Protein AF-A0A2V1B4T3-F1 (afdb_monomer_lite)

Radius of gyration: 16.32 Å; chains: 1; bounding box: 48×31×46 Å

Structure (mmCIF, N/CA/C/O backbone):
data_AF-A0A2V1B4T3-F1
#
_entry.id   AF-A0A2V1B4T3-F1
#
loop_
_atom_site.group_PDB
_atom_site.id
_atom_site.type_symbol
_atom_site.label_atom_id
_atom_site.label_alt_id
_atom_site.label_comp_id
_atom_site.label_asym_id
_atom_site.label_entity_id
_atom_site.label_seq_id
_atom_site.pdbx_PDB_ins_code
_atom_site.Cartn_x
_atom_site.Cartn_y
_atom_site.Cartn_z
_atom_site.occupancy
_atom_site.B_iso_or_equiv
_atom_site.auth_seq_id
_atom_site.auth_comp_id
_atom_site.auth_asym_id
_atom_site.auth_atom_id
_atom_site.pdbx_PDB_model_num
ATOM 1 N N . MET A 1 1 ? 11.896 18.032 28.297 1.00 62.47 1 MET A N 1
ATOM 2 C CA . MET A 1 1 ? 11.754 18.394 26.870 1.00 62.47 1 MET A CA 1
ATOM 3 C C . MET A 1 1 ? 11.213 17.182 26.126 1.00 62.47 1 MET A C 1
ATOM 5 O O . MET A 1 1 ? 11.860 16.144 26.176 1.00 62.47 1 MET A O 1
ATOM 9 N N . LEU A 1 2 ? 10.026 17.269 25.512 1.00 62.66 2 LEU A N 1
ATOM 10 C CA . LEU A 1 2 ? 9.555 16.222 24.598 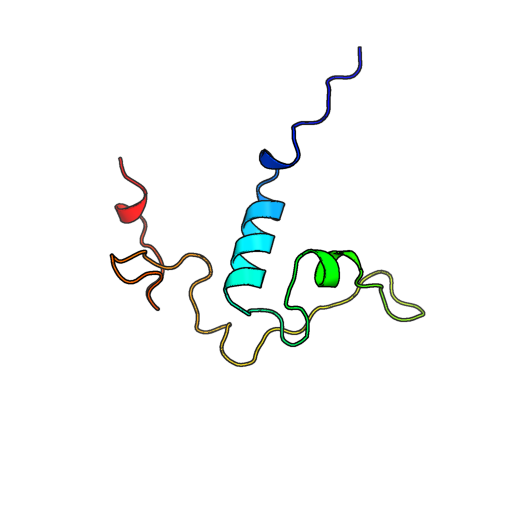1.00 62.66 2 LEU A CA 1
ATOM 11 C C . LEU A 1 2 ? 10.437 16.249 23.346 1.00 62.66 2 LEU A C 1
ATOM 13 O O . LEU A 1 2 ? 10.639 17.314 22.764 1.00 62.66 2 LEU A O 1
ATOM 17 N N . LYS A 1 3 ? 10.979 15.095 22.950 1.00 73.94 3 LYS A N 1
ATOM 18 C CA . LYS A 1 3 ? 11.636 14.968 21.647 1.00 73.94 3 LYS A CA 1
ATOM 19 C C . LYS A 1 3 ? 10.575 15.188 20.562 1.00 73.94 3 LYS A C 1
ATOM 21 O O . LYS A 1 3 ? 9.489 14.619 20.698 1.00 73.94 3 LYS A O 1
ATOM 26 N N . PRO A 1 4 ? 10.852 15.995 19.524 1.00 78.19 4 PRO A N 1
ATOM 27 C CA . PRO A 1 4 ? 9.927 16.120 18.410 1.00 78.19 4 PRO A CA 1
ATOM 28 C C . PRO A 1 4 ? 9.699 14.735 17.805 1.00 78.19 4 PRO A C 1
ATOM 30 O O . PRO A 1 4 ? 10.633 13.933 17.702 1.00 78.19 4 PRO A O 1
ATOM 33 N N . ALA A 1 5 ? 8.448 14.446 17.447 1.00 79.94 5 ALA A N 1
ATOM 34 C CA . ALA A 1 5 ? 8.147 13.245 16.689 1.00 79.94 5 ALA A CA 1
ATOM 35 C C . ALA A 1 5 ? 8.981 13.263 15.393 1.00 79.94 5 ALA A C 1
ATOM 37 O O . ALA A 1 5 ? 9.169 14.341 14.816 1.00 79.94 5 ALA A O 1
ATOM 38 N N . PRO A 1 6 ? 9.501 12.108 14.940 1.00 80.31 6 PRO A N 1
ATOM 39 C CA . PRO A 1 6 ? 10.170 12.023 13.651 1.00 80.31 6 PRO A CA 1
ATOM 40 C C . PRO A 1 6 ? 9.270 12.598 12.549 1.00 80.31 6 PRO A C 1
ATOM 42 O O . PRO A 1 6 ? 8.043 12.474 12.645 1.00 80.31 6 PRO A O 1
ATOM 45 N N . PRO A 1 7 ? 9.844 13.218 11.505 1.00 82.56 7 PRO A N 1
ATOM 46 C CA . PRO A 1 7 ? 9.048 13.686 10.381 1.00 82.56 7 PRO A CA 1
ATOM 47 C C . PRO A 1 7 ? 8.276 12.513 9.771 1.00 82.56 7 PRO A C 1
ATOM 49 O O . PRO A 1 7 ? 8.722 11.368 9.816 1.00 82.56 7 PRO A O 1
ATOM 52 N N . LEU A 1 8 ? 7.121 12.796 9.170 1.00 73.56 8 LEU A N 1
ATOM 53 C CA . LEU A 1 8 ? 6.276 11.761 8.572 1.00 73.56 8 LEU A CA 1
ATOM 54 C C . LEU A 1 8 ? 7.018 10.969 7.472 1.00 73.56 8 LEU A C 1
ATOM 56 O O . LEU A 1 8 ? 6.807 9.769 7.324 1.00 73.56 8 LEU A O 1
ATOM 60 N N . SER A 1 9 ? 7.967 11.612 6.786 1.00 76.75 9 SER A N 1
ATOM 61 C CA . SER A 1 9 ? 8.894 10.997 5.827 1.00 76.75 9 SER A CA 1
ATOM 62 C C . SER A 1 9 ? 9.905 10.021 6.439 1.00 76.75 9 SER A C 1
ATOM 64 O O . SER A 1 9 ? 10.638 9.380 5.701 1.00 76.75 9 SER A O 1
ATOM 66 N N . ALA A 1 10 ? 9.979 9.891 7.764 1.00 80.44 10 ALA A N 1
ATOM 67 C CA . ALA A 1 10 ? 10.759 8.851 8.435 1.00 80.44 10 ALA A CA 1
ATOM 68 C C . ALA A 1 10 ? 9.910 7.607 8.767 1.00 80.44 10 ALA A C 1
ATOM 70 O O . ALA A 1 10 ? 10.423 6.646 9.339 1.00 80.44 10 ALA A O 1
ATOM 71 N N . ASN A 1 11 ? 8.613 7.605 8.434 1.00 84.00 11 ASN A N 1
ATOM 72 C CA . ASN A 1 11 ? 7.724 6.477 8.688 1.00 84.00 11 ASN A CA 1
ATOM 73 C C . ASN A 1 11 ? 7.732 5.489 7.510 1.00 84.00 11 ASN A C 1
ATOM 75 O O . ASN A 1 11 ? 7.080 5.718 6.492 1.00 84.00 11 ASN A O 1
ATOM 79 N N . GLY A 1 12 ? 8.420 4.356 7.678 1.00 82.25 12 GLY A N 1
ATOM 80 C CA . GLY A 1 12 ? 8.500 3.287 6.673 1.00 82.25 12 GLY A CA 1
ATOM 81 C C . GLY A 1 12 ? 7.139 2.764 6.194 1.00 82.25 12 GLY A C 1
ATOM 82 O O . GLY A 1 12 ? 6.989 2.422 5.023 1.00 82.25 12 GLY A O 1
ATOM 83 N N . LEU A 1 13 ? 6.119 2.770 7.060 1.00 85.06 13 LEU A N 1
ATOM 84 C CA . LEU A 1 13 ? 4.770 2.324 6.695 1.00 85.06 13 LEU A CA 1
ATOM 85 C C . LEU A 1 13 ? 4.107 3.246 5.672 1.00 85.06 13 LEU A C 1
ATOM 87 O O . LEU A 1 13 ? 3.312 2.776 4.863 1.00 85.06 13 LEU A O 1
ATOM 91 N N . LEU A 1 14 ? 4.434 4.542 5.680 1.00 84.56 14 LEU A N 1
ATOM 92 C CA . LEU A 1 14 ? 3.868 5.471 4.709 1.00 84.56 14 LEU A CA 1
ATOM 93 C C . LEU A 1 14 ? 4.419 5.210 3.302 1.00 84.56 14 LEU A C 1
ATOM 95 O O . LEU A 1 14 ? 3.668 5.274 2.334 1.00 84.56 14 LEU A O 1
ATOM 99 N N . PHE A 1 15 ? 5.702 4.858 3.190 1.00 83.81 15 PHE A N 1
ATOM 100 C CA . PHE A 1 15 ? 6.291 4.468 1.906 1.00 83.81 15 PHE A CA 1
ATOM 101 C C . PHE A 1 15 ? 5.703 3.160 1.387 1.00 83.81 15 PHE A C 1
ATOM 103 O O . PHE A 1 15 ? 5.355 3.080 0.214 1.00 83.81 15 PHE A O 1
ATOM 110 N N . LEU A 1 16 ? 5.530 2.164 2.262 1.00 86.25 16 LEU A N 1
ATOM 111 C CA . LEU A 1 16 ? 4.844 0.919 1.909 1.00 86.25 16 LEU A CA 1
ATOM 112 C C . LEU A 1 16 ? 3.425 1.190 1.409 1.00 86.25 16 LEU A C 1
ATOM 114 O O . LEU A 1 16 ? 3.030 0.660 0.377 1.00 86.25 16 LEU A O 1
ATOM 118 N N . LEU A 1 17 ? 2.681 2.057 2.099 1.00 88.06 17 LEU A N 1
ATOM 119 C CA . LEU A 1 17 ? 1.336 2.428 1.681 1.00 88.06 17 LEU A CA 1
ATOM 120 C C . LEU A 1 17 ? 1.330 3.088 0.294 1.00 88.06 17 LEU A C 1
ATOM 122 O O . LEU A 1 17 ? 0.499 2.739 -0.538 1.00 88.06 17 LEU A O 1
ATOM 126 N N . ALA A 1 18 ? 2.267 3.998 0.024 1.00 86.69 18 ALA A N 1
ATOM 127 C CA . ALA A 1 18 ? 2.390 4.637 -1.284 1.00 86.69 18 ALA A CA 1
ATOM 128 C C . ALA A 1 18 ? 2.710 3.627 -2.399 1.00 86.69 18 ALA A C 1
ATOM 130 O O . ALA A 1 18 ? 2.135 3.725 -3.482 1.00 86.69 18 ALA A O 1
ATOM 131 N N . ILE A 1 19 ? 3.574 2.641 -2.133 1.00 86.31 19 ILE A N 1
ATOM 132 C CA . ILE A 1 19 ? 3.895 1.561 -3.081 1.00 86.31 19 ILE A CA 1
ATOM 133 C C . ILE A 1 19 ? 2.649 0.715 -3.372 1.00 86.31 19 ILE A C 1
ATOM 135 O O . ILE A 1 19 ? 2.306 0.523 -4.533 1.00 86.31 19 ILE A O 1
ATOM 139 N N . ILE A 1 20 ? 1.936 0.282 -2.328 1.00 88.06 20 ILE A N 1
ATOM 140 C CA . ILE A 1 20 ? 0.704 -0.519 -2.435 1.00 88.06 20 ILE A CA 1
ATOM 141 C C . ILE A 1 20 ? -0.360 0.225 -3.257 1.00 88.06 20 ILE A C 1
ATOM 143 O O . ILE A 1 20 ? -0.959 -0.351 -4.162 1.00 88.06 20 ILE A O 1
ATOM 147 N N . ILE A 1 21 ? -0.570 1.518 -2.992 1.00 89.44 21 ILE A N 1
ATOM 148 C CA . ILE A 1 21 ? -1.525 2.337 -3.755 1.00 89.44 21 ILE A CA 1
ATOM 149 C C . ILE A 1 21 ? -1.069 2.498 -5.211 1.00 89.44 21 ILE A C 1
ATOM 151 O O . ILE A 1 21 ? -1.876 2.336 -6.121 1.00 89.44 21 ILE A O 1
ATOM 155 N N . SER A 1 22 ? 0.218 2.774 -5.444 1.00 85.44 22 SER A N 1
ATOM 156 C CA . SER A 1 22 ? 0.766 2.961 -6.799 1.00 85.44 22 SER A CA 1
ATOM 157 C C . SER A 1 22 ? 0.689 1.692 -7.648 1.00 85.44 22 SER A C 1
ATOM 159 O O . SER A 1 22 ? 0.546 1.785 -8.863 1.00 85.44 22 SER A O 1
ATOM 161 N N . ALA A 1 23 ? 0.746 0.518 -7.017 1.00 85.38 23 ALA A N 1
ATOM 162 C CA . ALA A 1 23 ? 0.546 -0.774 -7.667 1.00 85.38 23 ALA A CA 1
ATOM 163 C C . ALA A 1 23 ? -0.933 -1.078 -7.983 1.00 85.38 23 ALA A C 1
ATOM 165 O O . ALA A 1 23 ? -1.232 -2.129 -8.535 1.00 85.38 23 ALA A O 1
ATOM 166 N N . GLY A 1 24 ? -1.879 -0.204 -7.610 1.00 89.25 24 GLY A N 1
ATOM 167 C CA . GLY A 1 24 ? -3.310 -0.479 -7.774 1.00 89.25 24 GLY A CA 1
ATOM 168 C C . GLY A 1 24 ? -3.785 -1.660 -6.924 1.00 89.25 24 GLY A C 1
ATOM 169 O O . GLY A 1 24 ? -4.736 -2.350 -7.282 1.00 89.25 24 GLY A O 1
ATOM 170 N N . ALA A 1 25 ? -3.108 -1.919 -5.803 1.00 91.12 25 ALA A N 1
ATOM 171 C CA . ALA A 1 25 ? -3.284 -3.147 -5.042 1.00 91.12 25 ALA A CA 1
ATOM 172 C C . ALA A 1 25 ? -4.607 -3.226 -4.273 1.00 91.12 25 ALA A C 1
ATOM 174 O O . ALA A 1 25 ? -5.058 -4.316 -3.923 1.00 91.12 25 ALA A O 1
ATOM 175 N N . PHE A 1 26 ? -5.240 -2.087 -3.998 1.00 93.00 26 PHE A N 1
ATOM 176 C CA . PHE A 1 26 ? -6.564 -2.048 -3.395 1.00 93.00 26 PHE A CA 1
ATOM 177 C C 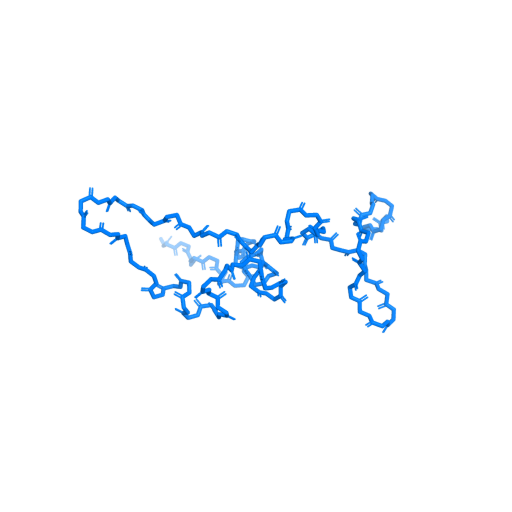. PHE A 1 26 ? -7.645 -2.018 -4.470 1.00 93.00 26 PHE A C 1
ATOM 179 O O . PHE A 1 26 ? -7.585 -1.218 -5.399 1.00 93.00 26 PHE A O 1
ATOM 186 N N . ARG A 1 27 ? -8.686 -2.832 -4.287 1.00 92.00 27 ARG A N 1
ATOM 187 C CA . ARG A 1 27 ? -9.822 -2.921 -5.214 1.00 92.00 27 ARG A CA 1
ATOM 188 C C . ARG A 1 27 ? -10.585 -1.602 -5.363 1.00 92.00 27 ARG A C 1
ATOM 190 O O . ARG A 1 27 ? -10.936 -1.221 -6.472 1.00 92.00 27 ARG A O 1
ATOM 197 N N . ASP A 1 28 ? -10.824 -0.923 -4.241 1.00 93.06 28 ASP A N 1
ATOM 198 C CA . ASP A 1 28 ? -11.735 0.229 -4.157 1.00 93.06 28 ASP A CA 1
ATOM 199 C C . ASP A 1 28 ? -11.039 1.540 -3.738 1.00 93.06 28 ASP A C 1
ATOM 201 O O . ASP A 1 28 ? -11.711 2.540 -3.484 1.00 93.06 28 ASP A O 1
ATOM 205 N N . TYR A 1 29 ? -9.706 1.547 -3.608 1.00 92.56 29 TYR A N 1
ATOM 206 C CA . TYR A 1 29 ? -8.948 2.679 -3.061 1.00 92.56 29 TYR A CA 1
ATOM 207 C C . TYR A 1 29 ? -7.778 3.048 -3.973 1.00 92.56 29 TYR A C 1
ATOM 209 O O . TYR A 1 29 ? -6.814 2.296 -4.087 1.00 92.56 29 TYR A O 1
ATOM 217 N N . SER A 1 30 ? -7.843 4.227 -4.590 1.00 89.56 30 SER A N 1
ATOM 218 C CA . SER A 1 30 ? -6.852 4.675 -5.583 1.00 89.56 30 SER A CA 1
ATOM 219 C C . SER A 1 30 ? -5.885 5.749 -5.082 1.00 89.56 30 SER A C 1
ATOM 221 O O . SER A 1 30 ? -4.926 6.080 -5.775 1.00 89.56 30 SER A O 1
ATOM 223 N N . SER A 1 31 ? -6.124 6.316 -3.898 1.00 90.62 31 SER A N 1
ATOM 224 C CA . SER A 1 31 ? -5.321 7.414 -3.354 1.00 90.62 31 SER A CA 1
ATOM 225 C C . SER A 1 31 ? -5.051 7.264 -1.858 1.00 90.62 31 SER A C 1
ATOM 227 O O . SER A 1 31 ? -5.718 6.506 -1.146 1.00 90.62 31 SER A O 1
ATOM 229 N N . VAL A 1 32 ? -4.059 8.013 -1.365 1.00 87.62 32 VAL A N 1
ATOM 230 C CA . VAL A 1 32 ? -3.745 8.070 0.071 1.00 87.62 32 VAL A CA 1
ATOM 231 C C . VAL A 1 32 ? -4.937 8.648 0.830 1.00 87.62 32 VAL A C 1
ATOM 233 O O . VAL A 1 32 ? -5.291 8.161 1.903 1.00 87.62 32 VAL A O 1
ATOM 236 N N . GLU A 1 33 ? -5.591 9.649 0.255 1.00 90.06 33 GLU A N 1
ATOM 237 C CA . GLU A 1 33 ? -6.775 10.296 0.799 1.00 90.06 33 GLU A CA 1
ATOM 238 C C . GLU A 1 33 ? -7.928 9.302 0.971 1.00 90.06 33 GLU A C 1
ATOM 240 O O . GLU A 1 33 ? -8.530 9.274 2.045 1.00 90.06 33 GLU A O 1
ATOM 245 N N . ASP A 1 34 ? -8.187 8.437 -0.016 1.00 91.88 34 ASP A N 1
ATOM 246 C CA . ASP A 1 34 ? -9.247 7.420 0.065 1.00 91.88 34 ASP A CA 1
ATOM 247 C C . ASP A 1 34 ? -8.986 6.433 1.212 1.00 91.88 34 ASP A C 1
ATOM 249 O O . ASP A 1 34 ? -9.882 6.120 2.006 1.00 91.88 34 ASP A O 1
ATOM 253 N N . VAL A 1 35 ? -7.737 5.972 1.336 1.00 90.38 35 VAL A N 1
ATOM 254 C CA . VAL A 1 35 ? -7.317 5.048 2.399 1.00 90.38 35 VAL A CA 1
ATOM 255 C C . VAL A 1 35 ? -7.467 5.702 3.775 1.00 90.38 35 VAL A C 1
ATOM 257 O O . VAL A 1 35 ? -8.007 5.088 4.699 1.00 90.38 35 VAL A O 1
ATOM 260 N N . LEU A 1 36 ? -7.031 6.954 3.933 1.00 89.06 36 LEU A N 1
ATOM 261 C CA . LEU A 1 36 ? -7.106 7.679 5.208 1.00 89.06 36 LEU A CA 1
ATOM 262 C C . LEU A 1 36 ? -8.539 8.119 5.562 1.00 89.06 36 LEU A C 1
ATOM 264 O O . LEU A 1 36 ? -8.892 8.244 6.745 1.00 89.06 36 LEU A O 1
ATOM 268 N N . ALA A 1 37 ? -9.389 8.336 4.557 1.00 92.06 37 ALA A N 1
ATOM 269 C CA . ALA A 1 37 ? -10.807 8.635 4.732 1.00 92.06 37 ALA A CA 1
ATOM 270 C C . ALA A 1 37 ? -11.630 7.392 5.095 1.00 92.06 37 ALA A C 1
ATOM 272 O O . ALA A 1 37 ? -12.712 7.526 5.675 1.00 92.06 37 ALA A O 1
ATOM 273 N N . ALA A 1 38 ? -11.125 6.187 4.823 1.00 92.81 38 ALA A N 1
ATOM 274 C CA . ALA A 1 38 ? -11.830 4.950 5.107 1.00 92.81 38 ALA A CA 1
ATOM 275 C C . ALA A 1 38 ? -12.213 4.833 6.596 1.00 92.81 38 ALA A C 1
ATOM 277 O O . ALA A 1 38 ? -11.444 5.142 7.513 1.00 92.81 38 ALA A O 1
ATOM 278 N N . ARG A 1 39 ? -13.448 4.388 6.853 1.00 93.50 39 ARG A N 1
ATOM 279 C CA . ARG A 1 39 ? -13.982 4.193 8.211 1.00 93.50 39 ARG A CA 1
ATOM 280 C C . ARG A 1 39 ? -14.461 2.761 8.422 1.00 93.50 39 ARG A C 1
ATOM 282 O O . ARG A 1 39 ? -15.036 2.186 7.494 1.00 93.50 39 ARG A O 1
ATOM 289 N N . PRO A 1 40 ? -14.267 2.172 9.614 1.00 95.12 40 PRO A N 1
ATOM 290 C CA . PRO A 1 40 ? -14.849 0.875 9.944 1.00 95.12 40 PRO A CA 1
ATOM 291 C C . PRO A 1 40 ? -16.374 0.875 9.749 1.00 95.12 40 PRO A C 1
ATOM 293 O O . PRO A 1 40 ? -17.016 1.887 10.035 1.00 95.12 40 PRO A O 1
ATOM 296 N N . PRO A 1 41 ? -16.975 -0.228 9.272 1.00 92.25 41 PRO A N 1
ATOM 297 C CA . PRO A 1 41 ? -18.428 -0.353 9.249 1.00 92.25 41 PRO A CA 1
ATOM 298 C C . PRO A 1 41 ? -18.999 -0.369 10.683 1.00 92.25 41 PRO A C 1
ATOM 300 O O . PRO A 1 41 ? -18.271 -0.704 11.627 1.00 92.25 41 PRO A O 1
ATOM 303 N N . PRO A 1 42 ? -20.294 -0.038 10.868 1.00 94.81 42 PRO A N 1
ATOM 304 C CA . PRO A 1 42 ? -20.926 -0.016 12.184 1.00 94.81 42 PRO A CA 1
ATOM 305 C C . PRO A 1 42 ? -20.683 -1.310 12.971 1.00 94.81 42 PRO A C 1
ATOM 307 O O . PRO A 1 42 ? -20.814 -2.412 12.440 1.00 94.81 42 PRO A O 1
ATOM 310 N N . GLY A 1 43 ? -20.298 -1.174 14.241 1.00 95.00 43 GLY A N 1
ATOM 311 C CA . GLY A 1 43 ? -20.012 -2.313 15.120 1.00 95.00 43 GLY A CA 1
ATOM 312 C C . GLY A 1 43 ? -18.635 -2.966 14.936 1.00 95.00 43 GLY A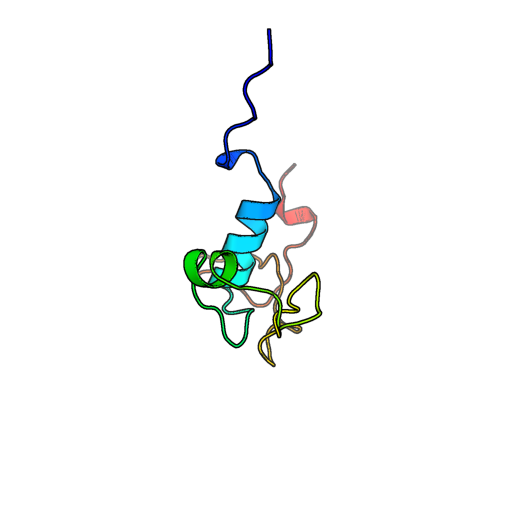 C 1
ATOM 313 O O . GLY A 1 43 ? -18.338 -3.924 15.649 1.00 95.00 43 GLY A O 1
ATOM 314 N N . ARG A 1 44 ? -17.764 -2.467 14.042 1.00 93.00 44 ARG A N 1
ATOM 315 C CA . ARG A 1 44 ? -16.377 -2.953 13.891 1.00 93.00 44 ARG A CA 1
ATOM 316 C C . ARG A 1 44 ? -15.351 -1.896 14.305 1.00 93.00 44 ARG A C 1
ATOM 318 O O . ARG A 1 44 ? -15.568 -0.703 14.139 1.00 93.00 44 ARG A O 1
ATOM 325 N N . LYS A 1 45 ? -14.203 -2.348 14.824 1.00 94.00 45 LYS A N 1
ATOM 326 C CA . LYS A 1 45 ? -13.072 -1.475 15.211 1.00 94.00 45 LYS A CA 1
ATOM 327 C C . LYS A 1 45 ? -12.146 -1.122 14.046 1.00 94.00 45 LYS A C 1
ATOM 329 O O . LYS A 1 45 ? -11.409 -0.149 14.132 1.00 94.00 45 LYS A O 1
ATOM 334 N N . TYR A 1 46 ? -12.166 -1.920 12.984 1.00 91.56 46 TYR A N 1
ATOM 335 C CA . TYR A 1 46 ? -11.298 -1.772 11.821 1.00 91.56 46 TYR A CA 1
ATOM 336 C C . TYR A 1 46 ? -12.074 -2.059 10.532 1.00 91.56 46 TYR A C 1
ATOM 338 O O . TYR A 1 46 ? -13.121 -2.716 10.549 1.00 91.56 46 TYR A O 1
ATOM 346 N N . ARG A 1 47 ? -11.550 -1.550 9.415 1.00 91.69 47 ARG A N 1
ATOM 347 C CA . ARG A 1 47 ? -11.964 -1.921 8.061 1.00 91.69 47 ARG A CA 1
ATOM 348 C C . ARG A 1 47 ? -10.878 -2.807 7.456 1.00 91.69 47 ARG A C 1
ATOM 350 O O . ARG A 1 47 ? -9.704 -2.477 7.566 1.00 91.69 47 ARG A O 1
ATOM 357 N N . ILE A 1 48 ? -11.292 -3.907 6.838 1.00 92.31 48 ILE A N 1
ATOM 358 C CA . ILE A 1 48 ? -10.434 -4.706 5.960 1.00 92.31 48 ILE A CA 1
ATOM 359 C C . ILE A 1 48 ? -10.595 -4.118 4.557 1.00 92.31 48 ILE A C 1
ATOM 361 O O . ILE A 1 48 ? -11.726 -3.855 4.151 1.00 92.31 48 ILE A O 1
ATOM 365 N N . MET A 1 49 ? -9.483 -3.837 3.883 1.00 92.44 49 MET A N 1
ATOM 366 C CA . MET A 1 49 ? -9.474 -3.369 2.497 1.00 92.44 49 MET A CA 1
ATOM 367 C C . MET A 1 49 ? -9.206 -4.566 1.597 1.00 92.44 49 MET A C 1
ATOM 369 O O . MET A 1 49 ? -8.251 -5.304 1.841 1.00 92.44 49 MET A O 1
ATOM 373 N N . ASP A 1 50 ? -10.063 -4.763 0.600 1.00 92.69 50 ASP A N 1
ATOM 374 C CA . ASP A 1 50 ? -9.939 -5.886 -0.317 1.00 92.69 50 ASP A CA 1
ATOM 375 C C . ASP A 1 50 ? -8.833 -5.620 -1.338 1.00 92.69 50 ASP A C 1
ATOM 377 O O . ASP A 1 50 ? -8.719 -4.525 -1.901 1.00 92.69 50 ASP A O 1
ATOM 381 N N . TRP A 1 51 ? -8.021 -6.646 -1.573 1.00 90.94 51 TRP A N 1
ATOM 382 C CA . TRP A 1 51 ? -7.006 -6.624 -2.613 1.00 90.94 51 TRP A CA 1
ATOM 383 C C . TRP A 1 51 ? -7.662 -6.748 -3.997 1.00 90.94 51 TRP A C 1
ATOM 385 O O . TRP A 1 51 ? -8.735 -7.355 -4.157 1.00 90.94 51 TRP A O 1
ATOM 395 N N . ALA A 1 52 ? -7.025 -6.146 -4.998 1.00 91.56 52 ALA A N 1
ATOM 396 C CA . ALA A 1 52 ? -7.346 -6.379 -6.400 1.00 91.56 52 ALA A CA 1
ATOM 397 C C . ALA A 1 52 ? -7.014 -7.834 -6.780 1.00 91.56 52 ALA A C 1
ATOM 399 O O . ALA A 1 52 ? -6.067 -8.410 -6.251 1.00 91.56 52 ALA A O 1
ATOM 400 N N . ASP A 1 53 ? -7.788 -8.440 -7.685 1.00 88.88 53 ASP A N 1
ATOM 401 C CA . ASP A 1 53 ? -7.731 -9.893 -7.925 1.00 88.88 53 ASP A CA 1
ATOM 402 C C . ASP A 1 53 ? -6.359 -10.395 -8.430 1.00 88.88 53 ASP A C 1
ATOM 404 O O . ASP A 1 53 ? -6.023 -11.549 -8.187 1.00 88.88 53 ASP A O 1
ATOM 408 N N . GLY A 1 54 ? -5.560 -9.546 -9.089 1.00 82.31 54 GLY A N 1
ATOM 409 C CA . GLY A 1 54 ? -4.247 -9.913 -9.647 1.00 82.31 54 GLY A CA 1
ATOM 410 C C . GLY A 1 54 ? -3.030 -9.531 -8.799 1.00 82.31 54 GLY A C 1
ATOM 411 O O . GLY A 1 54 ? -1.930 -9.993 -9.066 1.00 82.31 54 GLY A O 1
ATOM 412 N N . VAL A 1 55 ? -3.195 -8.723 -7.749 1.00 86.56 55 VAL A N 1
ATOM 413 C CA . VAL A 1 55 ? -2.039 -8.113 -7.060 1.00 86.56 55 VAL A CA 1
ATOM 414 C C . VAL A 1 55 ? -1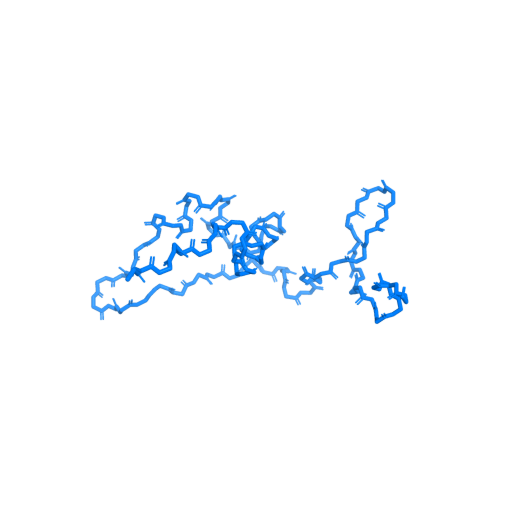.277 -9.079 -6.148 1.00 86.56 55 VAL A C 1
ATOM 416 O O . VAL A 1 55 ? -0.201 -8.760 -5.654 1.00 86.56 55 VAL A O 1
ATOM 419 N N . LEU A 1 56 ? -1.842 -10.258 -5.878 1.00 80.06 56 LEU A N 1
ATOM 420 C CA . LEU A 1 56 ? -1.160 -11.295 -5.100 1.00 80.06 56 LEU A CA 1
ATOM 421 C C . LEU A 1 56 ? -0.018 -11.945 -5.887 1.00 80.06 56 LEU A C 1
ATOM 423 O O . LEU A 1 56 ? 0.898 -12.488 -5.268 1.00 80.06 56 LEU A O 1
ATOM 427 N N . ASP A 1 57 ? -0.079 -11.874 -7.216 1.00 84.56 57 ASP A N 1
ATOM 428 C CA . ASP A 1 57 ? 0.964 -12.370 -8.110 1.00 84.56 57 ASP A CA 1
ATOM 429 C C . ASP A 1 57 ? 2.038 -11.299 -8.381 1.00 84.56 57 ASP A C 1
ATOM 431 O O . ASP A 1 57 ? 3.149 -11.629 -8.801 1.00 84.56 57 ASP A O 1
ATOM 435 N N . ASP A 1 58 ? 1.744 -10.030 -8.073 1.00 83.62 58 ASP A N 1
ATOM 436 C CA . ASP A 1 58 ? 2.657 -8.910 -8.277 1.00 83.62 58 ASP A CA 1
ATOM 437 C C . ASP A 1 58 ? 3.645 -8.747 -7.106 1.00 83.62 58 ASP A C 1
ATOM 439 O O . ASP A 1 58 ? 3.275 -8.795 -5.924 1.00 83.62 58 ASP A O 1
ATOM 443 N N . PRO A 1 59 ? 4.931 -8.478 -7.383 1.00 84.25 59 PRO A N 1
ATOM 444 C CA . PRO A 1 59 ? 5.897 -8.209 -6.332 1.00 84.25 59 PRO A CA 1
ATOM 445 C C . PRO A 1 59 ? 5.622 -6.855 -5.661 1.00 84.25 59 PRO A C 1
ATOM 447 O O . PRO A 1 59 ? 5.631 -5.809 -6.304 1.00 84.25 59 PRO A O 1
ATOM 450 N N . VAL A 1 60 ? 5.514 -6.843 -4.325 1.00 79.38 60 VAL A N 1
ATOM 451 C CA . VAL A 1 60 ? 5.441 -5.592 -3.532 1.00 79.38 60 VAL A CA 1
ATOM 452 C C . VAL A 1 60 ? 6.681 -4.715 -3.751 1.00 79.38 60 VAL A C 1
ATOM 454 O O . VAL A 1 60 ? 6.602 -3.491 -3.725 1.00 79.38 60 VAL A O 1
ATOM 457 N N . PHE A 1 61 ? 7.836 -5.342 -3.979 1.00 82.56 61 PHE A N 1
ATOM 458 C CA . PHE A 1 61 ? 9.078 -4.668 -4.342 1.00 82.56 61 PHE A CA 1
ATOM 459 C C . PHE A 1 61 ? 9.576 -5.201 -5.687 1.00 82.56 61 PHE A C 1
ATOM 461 O O . PHE A 1 61 ? 10.373 -6.149 -5.710 1.00 82.56 61 PHE A O 1
ATOM 468 N N . PRO A 1 62 ? 9.099 -4.622 -6.799 1.00 82.44 62 PRO A N 1
ATOM 469 C CA . PRO A 1 62 ? 9.519 -5.030 -8.127 1.00 82.44 62 PRO A CA 1
ATOM 470 C C . PRO A 1 62 ? 10.982 -4.655 -8.376 1.00 82.44 62 PRO A C 1
ATOM 472 O O . PRO A 1 62 ? 11.499 -3.651 -7.870 1.00 82.44 62 PRO A O 1
ATOM 475 N N . GLU A 1 63 ? 11.660 -5.447 -9.197 1.00 85.19 63 GLU A N 1
ATOM 476 C CA . GLU A 1 63 ? 12.871 -4.998 -9.875 1.00 85.19 63 GLU A CA 1
ATOM 477 C C . GLU A 1 63 ? 12.526 -3.804 -10.782 1.00 85.19 63 GLU A C 1
ATOM 479 O O . GLU A 1 63 ? 11.514 -3.819 -11.486 1.00 85.19 63 GLU A O 1
ATOM 484 N N . MET A 1 64 ? 13.370 -2.769 -10.758 1.00 82.38 64 MET A N 1
ATOM 485 C CA . MET A 1 64 ? 13.214 -1.568 -11.581 1.00 82.38 64 MET A CA 1
ATOM 486 C C . MET A 1 64 ? 14.092 -1.670 -12.827 1.00 82.38 64 MET A C 1
ATOM 488 O O . MET A 1 64 ? 15.315 -1.762 -12.719 1.00 82.38 64 MET A O 1
ATOM 492 N N . SER A 1 65 ? 13.466 -1.605 -13.999 1.00 82.56 65 SER A N 1
ATOM 493 C CA . SER A 1 65 ? 14.132 -1.493 -15.298 1.00 82.56 65 SER A CA 1
ATOM 494 C C . SER A 1 65 ? 14.108 -0.046 -15.809 1.00 82.56 65 SER A C 1
ATOM 496 O O . SER A 1 65 ? 13.492 0.829 -15.197 1.00 82.56 65 SER A O 1
ATOM 498 N N . ALA A 1 66 ? 14.756 0.217 -16.948 1.00 87.44 66 ALA A N 1
ATOM 499 C CA . ALA A 1 66 ? 14.693 1.525 -17.606 1.00 87.44 66 ALA A CA 1
ATOM 500 C C . ALA A 1 66 ? 13.257 1.924 -18.002 1.00 87.44 66 ALA A C 1
ATOM 502 O O . ALA A 1 66 ? 12.937 3.110 -18.007 1.00 87.44 66 ALA A O 1
ATOM 503 N N . ASP A 1 67 ? 12.399 0.937 -18.268 1.00 86.31 67 ASP A N 1
ATOM 504 C CA . ASP A 1 67 ? 11.008 1.132 -18.683 1.00 86.31 67 ASP A CA 1
ATOM 505 C C . ASP A 1 67 ? 10.027 1.138 -17.494 1.00 86.31 67 ASP A C 1
ATOM 507 O O . ASP A 1 67 ? 8.826 1.328 -17.678 1.00 86.31 67 ASP A O 1
ATOM 511 N N . GLY A 1 68 ? 10.532 0.964 -16.266 1.00 82.44 68 GLY A N 1
ATOM 512 C CA . GLY A 1 68 ? 9.741 0.969 -15.035 1.00 82.44 68 GLY A CA 1
ATOM 513 C C . GLY A 1 68 ? 9.775 -0.352 -14.254 1.00 82.44 68 GLY A C 1
ATOM 514 O O . GLY A 1 68 ? 10.673 -1.180 -14.467 1.00 82.44 68 GLY A O 1
ATOM 515 N N . PRO A 1 69 ? 8.833 -0.531 -13.307 1.00 81.94 69 PRO A N 1
ATOM 516 C CA . PRO A 1 69 ? 8.698 -1.746 -12.510 1.00 81.94 69 PRO A CA 1
ATOM 517 C C . PRO A 1 69 ? 8.475 -2.984 -13.382 1.00 81.94 69 PRO A C 1
ATOM 519 O O . PRO A 1 69 ? 7.729 -2.935 -14.355 1.00 81.94 69 PRO A O 1
ATOM 522 N N . THR A 1 70 ? 9.098 -4.100 -13.014 1.00 85.12 70 THR A N 1
ATOM 523 C CA . THR A 1 70 ? 8.903 -5.400 -13.673 1.00 85.12 70 THR A CA 1
ATOM 524 C C . THR A 1 70 ? 8.115 -6.357 -12.778 1.00 85.12 70 THR A C 1
ATOM 526 O O . THR A 1 70 ? 8.033 -6.162 -11.569 1.00 85.12 70 THR A O 1
ATOM 529 N N . GLU A 1 71 ? 7.610 -7.451 -13.348 1.00 83.56 71 GLU A N 1
ATOM 530 C CA . GLU A 1 71 ? 6.908 -8.520 -12.612 1.00 83.56 71 GLU A CA 1
ATOM 531 C C . GLU A 1 71 ? 7.842 -9.375 -11.727 1.00 83.56 71 GLU A C 1
ATOM 533 O O . GLU A 1 71 ? 7.410 -10.319 -11.069 1.00 83.56 71 GLU A O 1
ATOM 538 N N . LYS A 1 72 ? 9.150 -9.084 -11.694 1.00 80.31 72 LYS A N 1
ATOM 539 C CA . LYS A 1 72 ? 10.117 -9.849 -10.899 1.00 80.31 72 LYS A CA 1
ATOM 540 C C . LYS A 1 72 ? 10.283 -9.257 -9.508 1.00 80.31 72 LYS A C 1
ATOM 542 O O . LYS A 1 72 ? 10.534 -8.063 -9.356 1.00 80.31 72 LYS A O 1
ATOM 547 N N . THR A 1 73 ? 10.268 -10.116 -8.493 1.00 77.75 73 THR A N 1
ATOM 548 C CA . THR A 1 73 ? 10.683 -9.740 -7.137 1.00 77.75 73 THR A CA 1
ATOM 549 C C . THR A 1 73 ? 12.141 -9.299 -7.132 1.00 77.75 73 THR A C 1
ATOM 551 O O . THR A 1 73 ? 13.023 -10.018 -7.610 1.00 77.75 73 THR A O 1
ATOM 554 N N . LYS A 1 74 ? 12.412 -8.139 -6.530 1.00 71.31 74 LYS A N 1
ATOM 555 C CA . LYS A 1 74 ? 13.774 -7.654 -6.310 1.00 71.31 74 LYS A CA 1
ATOM 556 C C . LYS A 1 74 ? 14.567 -8.663 -5.460 1.00 71.31 74 LYS A C 1
ATOM 558 O O . LYS A 1 74 ? 14.182 -8.965 -4.333 1.00 71.31 74 LYS A O 1
ATOM 563 N N . ASN A 1 75 ? 15.669 -9.191 -5.994 1.00 65.50 75 ASN A N 1
ATOM 564 C CA . ASN A 1 75 ? 16.515 -10.167 -5.296 1.00 65.50 75 ASN A CA 1
ATOM 565 C C . ASN A 1 75 ? 17.523 -9.500 -4.334 1.00 65.50 75 ASN A C 1
ATOM 567 O O . ASN A 1 75 ? 17.775 -8.297 -4.400 1.00 65.50 75 ASN A O 1
ATOM 571 N N . GLU A 1 76 ? 18.112 -10.291 -3.430 1.00 64.75 76 GLU A N 1
ATOM 572 C CA . GLU A 1 76 ? 19.046 -9.822 -2.388 1.00 64.75 76 GLU A CA 1
ATOM 573 C C . GLU A 1 76 ? 20.269 -9.086 -2.964 1.00 64.75 76 GLU A C 1
ATOM 575 O O . GLU A 1 76 ? 2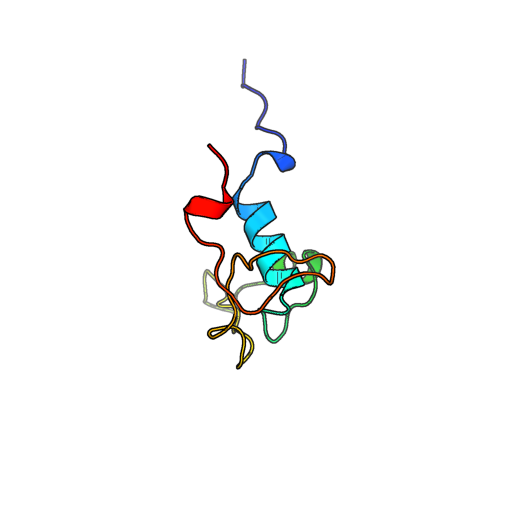0.756 -8.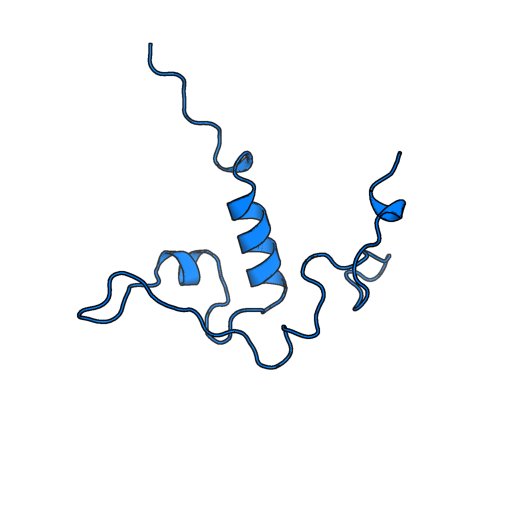122 -2.377 1.00 64.75 76 GLU A O 1
ATOM 580 N N . THR A 1 77 ? 20.714 -9.472 -4.162 1.00 63.12 77 THR A N 1
ATOM 581 C CA . THR A 1 77 ? 21.839 -8.843 -4.869 1.00 63.12 77 THR A CA 1
ATOM 582 C C . THR A 1 77 ? 21.539 -7.436 -5.400 1.00 63.12 77 THR A C 1
ATOM 584 O O . THR A 1 77 ? 22.468 -6.701 -5.729 1.00 63.12 77 THR A O 1
ATOM 587 N N . ALA A 1 78 ? 20.269 -7.023 -5.466 1.00 59.62 78 ALA A N 1
ATOM 588 C CA . ALA A 1 78 ? 19.856 -5.725 -6.004 1.00 59.62 78 ALA A CA 1
ATOM 589 C C . ALA A 1 78 ? 19.853 -4.579 -4.970 1.00 59.62 78 ALA A C 1
ATOM 591 O O . ALA A 1 78 ? 19.500 -3.446 -5.309 1.00 59.62 78 ALA A O 1
ATOM 592 N N . TRP A 1 79 ? 20.201 -4.845 -3.706 1.00 56.94 79 TRP A N 1
ATOM 593 C CA . TRP A 1 79 ? 20.310 -3.806 -2.668 1.00 56.94 79 TRP A CA 1
ATOM 594 C C . TRP A 1 79 ? 21.682 -3.131 -2.597 1.00 56.94 79 TRP A C 1
ATOM 596 O O . TRP A 1 79 ? 21.818 -2.147 -1.875 1.00 56.94 79 TRP A O 1
ATOM 606 N N . GLY A 1 80 ? 22.641 -3.583 -3.411 1.00 53.69 80 GLY A N 1
ATOM 607 C CA . GLY A 1 80 ? 24.011 -3.078 -3.393 1.00 53.69 80 GLY A CA 1
ATOM 608 C C . GLY A 1 80 ? 24.770 -3.530 -2.142 1.00 53.69 80 GLY A C 1
ATOM 609 O O . GLY A 1 80 ? 24.189 -3.722 -1.076 1.00 53.69 80 GLY A O 1
ATOM 610 N N . HIS A 1 81 ? 26.073 -3.742 -2.307 1.00 40.41 81 HIS A N 1
ATOM 611 C CA . HIS A 1 81 ? 27.019 -3.865 -1.198 1.00 40.41 81 HIS A CA 1
ATOM 612 C C . HIS A 1 81 ? 27.313 -2.499 -0.577 1.00 40.41 81 HIS A C 1
ATOM 614 O O . HIS A 1 81 ? 27.348 -1.509 -1.344 1.00 40.41 81 HIS A O 1
#

Foldseek 3Di:
DDDDDPPPVVDPVVVLVVLCLVLVQFPPDNDPCRVVPDDDDPPDPDDDTDTDPCCVQAASAADADPVGGDSDHDDPPNVDD

Secondary structure (DSSP, 8-state):
-PPPPPPGGG-HHHHHHHHHHHTT-BSS--SHHHHHH--PPTT-S--PPPBPTTTTTS-SSEEEETTEEEEEEPPGGGG--

pLDDT: mean 83.42, std 10.45, range [40.41, 95.12]

Sequence (81 aa):
MLKPAPPLSANGLLFLLAIIISAGAFRDYSSVEDVLAARPPPGRKYRIMDWADGVLDDPVFPEMSADGPTEKTKNETAWGH